Protein AF-A0A1I8PAR4-F1 (afdb_monomer_lite)

Organism: Stomoxys calcitrans (NCBI:txid35570)

Foldseek 3Di:
DPDDQQWAWDWDQDPQWTKIWGDDVDIDIKTFPDRRPPQFDKDWDWDDDPQKTKIWIDGDPDPDITIIIDGHDPDGPHDPDDDAQAAPPDHPRDDVVVNVVDDGDDDDDPQDDDPNHGDDPVDPPNDDPDDDDDPHDDPDDDDPPPDDDDD

pLDDT: mean 85.79, std 10.59, range [36.81, 96.94]

Secondary structure (DSSP, 8-state):
--PPPPBEEEEEEETTEEEEEEESSSEEEEEEEEE-TTSS-EEEEEEEETTEEEEEEEETTSS-EEEEEEEPPS---B-S----SS--SS-TTS-HHHHHH-PPP-S---S-EETTEE--TT-TTS-SS--PPPSS--SS----SS-----

Structure (mmCIF, N/CA/C/O backbone):
data_AF-A0A1I8PAR4-F1
#
_entry.id   AF-A0A1I8PAR4-F1
#
loop_
_atom_site.group_PDB
_atom_site.id
_atom_site.type_symbol
_atom_site.label_atom_id
_atom_site.label_alt_id
_atom_site.label_comp_id
_atom_site.label_asym_id
_atom_site.label_entity_id
_atom_site.label_seq_id
_atom_site.pdbx_PDB_ins_code
_atom_site.Cartn_x
_atom_site.Cartn_y
_atom_site.Cartn_z
_atom_site.occupancy
_atom_site.B_iso_or_equiv
_atom_site.auth_seq_id
_atom_site.auth_comp_id
_atom_site.auth_asym_id
_atom_site.auth_atom_id
_atom_site.pdbx_PDB_model_num
ATOM 1 N N . MET A 1 1 ? -24.677 -20.668 12.975 1.00 36.81 1 MET A N 1
ATOM 2 C CA . MET A 1 1 ? -23.597 -19.999 13.743 1.00 36.81 1 MET A CA 1
ATOM 3 C C . MET A 1 1 ? -23.468 -18.558 13.257 1.00 36.81 1 MET A C 1
ATOM 5 O O . MET A 1 1 ? -23.382 -18.359 12.056 1.00 36.81 1 MET A O 1
ATOM 9 N N . LYS A 1 2 ? -23.515 -17.544 14.137 1.00 40.28 2 LYS A N 1
ATOM 10 C CA . LYS A 1 2 ? -23.322 -16.135 13.732 1.00 40.28 2 LYS A CA 1
ATOM 11 C C . LYS A 1 2 ? -21.846 -15.910 13.393 1.00 40.28 2 LYS A C 1
ATOM 13 O O . LYS A 1 2 ? -21.004 -15.975 14.285 1.00 40.28 2 LYS A O 1
ATOM 18 N N . GLU A 1 3 ? -21.540 -15.652 12.126 1.00 52.38 3 GLU A N 1
ATOM 19 C CA . GLU A 1 3 ? -20.184 -15.342 11.676 1.00 52.38 3 GLU A CA 1
ATOM 20 C C . GLU A 1 3 ? -19.668 -14.086 12.407 1.00 52.38 3 GLU A C 1
ATOM 22 O O . GLU A 1 3 ? -20.314 -13.031 12.416 1.00 52.38 3 GLU A O 1
ATOM 27 N N . LYS A 1 4 ? -18.533 -14.203 13.112 1.00 57.94 4 LYS A N 1
ATOM 28 C CA . LYS A 1 4 ? -17.931 -13.064 13.819 1.00 57.94 4 LYS A CA 1
ATOM 29 C C . LYS A 1 4 ? -17.513 -12.018 12.784 1.00 57.94 4 LYS A C 1
ATOM 31 O O . LYS A 1 4 ? -16.795 -12.327 11.837 1.00 57.94 4 LYS A O 1
ATOM 36 N N . ARG A 1 5 ? -17.940 -10.767 12.984 1.00 63.03 5 ARG A N 1
ATOM 37 C CA . ARG A 1 5 ? -17.589 -9.642 12.102 1.00 63.03 5 ARG A CA 1
ATOM 38 C C . ARG A 1 5 ? -16.067 -9.495 12.038 1.00 63.03 5 ARG A C 1
ATOM 40 O O . ARG A 1 5 ? -15.432 -9.222 13.053 1.00 63.03 5 ARG A O 1
ATOM 47 N N . LYS A 1 6 ? -15.502 -9.671 10.847 1.00 76.94 6 LYS A N 1
ATOM 48 C CA . LYS A 1 6 ? -14.069 -9.533 10.575 1.00 76.94 6 LYS A CA 1
ATOM 49 C C . LYS A 1 6 ? -13.703 -8.046 10.526 1.00 76.94 6 LYS A C 1
ATOM 51 O O . LYS A 1 6 ? -14.263 -7.307 9.716 1.00 76.94 6 LYS A O 1
ATOM 56 N N . HIS A 1 7 ? -12.824 -7.599 11.422 1.00 86.62 7 HIS A N 1
ATOM 57 C CA . HIS A 1 7 ? -12.309 -6.230 11.404 1.00 86.62 7 HIS A CA 1
ATOM 58 C C . HIS A 1 7 ? -11.056 -6.166 10.528 1.00 86.62 7 HIS A C 1
ATOM 60 O O . HIS A 1 7 ? -10.218 -7.065 10.590 1.00 86.62 7 HIS A O 1
ATOM 66 N N . TYR A 1 8 ? -10.913 -5.103 9.745 1.00 88.06 8 TYR A N 1
ATOM 67 C CA . TYR A 1 8 ? -9.740 -4.890 8.900 1.00 88.06 8 TYR A CA 1
ATOM 68 C C . TYR A 1 8 ? -9.469 -3.401 8.695 1.00 88.06 8 TYR A C 1
ATOM 70 O O . TYR A 1 8 ? -10.359 -2.561 8.853 1.00 88.06 8 TYR A O 1
ATOM 78 N N . LEU A 1 9 ? -8.229 -3.096 8.324 1.00 90.44 9 LEU A N 1
ATOM 79 C CA . LEU A 1 9 ? -7.844 -1.821 7.739 1.00 90.44 9 LEU A CA 1
ATOM 80 C C . LEU A 1 9 ? -7.350 -2.099 6.322 1.00 90.44 9 LEU A C 1
ATOM 82 O O . LEU A 1 9 ? -6.665 -3.096 6.101 1.00 90.44 9 LEU A O 1
ATOM 86 N N . ALA A 1 10 ? -7.707 -1.236 5.382 1.00 91.56 10 ALA A N 1
ATOM 87 C CA . ALA A 1 10 ? -7.225 -1.313 4.012 1.00 91.56 10 ALA A CA 1
ATOM 88 C C . ALA A 1 10 ? -6.873 0.088 3.523 1.00 91.56 10 ALA A C 1
ATOM 90 O O . ALA A 1 10 ? -7.684 1.003 3.648 1.00 91.56 10 ALA A O 1
ATOM 91 N N . LEU A 1 11 ? -5.675 0.243 2.969 1.00 94.38 11 LEU A N 1
ATOM 92 C CA . LEU A 1 11 ? -5.296 1.422 2.205 1.00 94.38 11 LEU A CA 1
ATOM 93 C C . LEU A 1 11 ? -5.415 1.064 0.725 1.00 94.38 11 LEU A C 1
ATOM 95 O O . LEU A 1 11 ? -4.766 0.125 0.270 1.00 94.38 11 LEU A O 1
ATOM 99 N N . VAL A 1 12 ? -6.266 1.782 0.001 1.00 93.56 12 VAL A N 1
ATOM 100 C CA . VAL A 1 12 ? -6.605 1.486 -1.393 1.00 93.56 12 VAL A CA 1
ATOM 101 C C . VAL A 1 12 ? -6.304 2.706 -2.251 1.00 93.56 12 VAL A C 1
ATOM 103 O O . VAL A 1 12 ? -6.598 3.830 -1.848 1.00 93.56 12 VAL A O 1
ATOM 106 N N . LEU A 1 13 ? -5.746 2.484 -3.441 1.00 93.56 13 LEU A N 1
ATOM 107 C CA . LEU A 1 13 ? -5.667 3.502 -4.482 1.00 93.56 13 LEU A CA 1
ATOM 108 C C . LEU A 1 13 ? -6.911 3.378 -5.368 1.00 93.56 13 LEU A C 1
ATOM 110 O O . LEU A 1 13 ? -7.046 2.409 -6.110 1.00 93.56 13 LEU A O 1
ATOM 114 N N . LYS A 1 14 ? -7.832 4.336 -5.269 1.00 91.81 14 LYS A N 1
ATOM 115 C CA . LYS A 1 14 ? -9.079 4.373 -6.037 1.00 91.81 14 LYS A CA 1
ATOM 116 C C . LYS A 1 14 ? -9.079 5.602 -6.937 1.00 91.81 14 LYS A C 1
ATOM 118 O O . LYS A 1 14 ? -8.949 6.718 -6.444 1.00 91.81 14 LYS A O 1
ATOM 123 N N . ASP A 1 15 ? -9.192 5.397 -8.247 1.00 90.38 15 ASP A N 1
ATOM 124 C CA . ASP A 1 15 ? -9.200 6.479 -9.245 1.00 90.38 15 ASP A CA 1
ATOM 125 C C . ASP A 1 15 ? -7.997 7.436 -9.101 1.00 90.38 15 ASP A C 1
ATOM 127 O O . ASP A 1 15 ? -8.109 8.650 -9.265 1.00 90.38 15 ASP A O 1
ATOM 131 N N . GLY A 1 16 ? -6.834 6.888 -8.728 1.00 92.19 16 GLY A N 1
ATOM 132 C CA . GLY A 1 16 ? -5.603 7.644 -8.480 1.00 92.19 16 GLY A CA 1
ATOM 133 C C . GLY A 1 16 ? -5.496 8.307 -7.104 1.00 92.19 16 GLY A C 1
ATOM 134 O O . GLY A 1 16 ? -4.456 8.892 -6.825 1.00 92.19 16 GLY A O 1
ATOM 135 N N . HIS A 1 17 ? -6.503 8.188 -6.238 1.00 93.94 17 HIS A N 1
ATOM 136 C CA . HIS A 1 17 ? -6.539 8.810 -4.912 1.00 93.94 17 HIS A CA 1
ATOM 137 C C . HIS A 1 17 ? -6.461 7.775 -3.790 1.00 93.94 17 HIS A C 1
ATOM 139 O O . HIS A 1 17 ? -6.950 6.651 -3.929 1.00 93.94 17 HIS A O 1
ATOM 145 N N . LEU A 1 18 ? -5.862 8.144 -2.657 1.00 95.25 18 LEU A N 1
ATOM 146 C CA . LEU A 1 18 ? -5.789 7.253 -1.501 1.00 95.25 18 LEU A CA 1
ATOM 147 C C . LEU A 1 18 ? -7.106 7.241 -0.726 1.00 95.25 18 LEU A C 1
ATOM 149 O O . LEU A 1 18 ? -7.678 8.282 -0.406 1.00 95.25 18 LEU A O 1
ATOM 153 N N . LEU A 1 19 ? -7.538 6.042 -0.357 1.00 95.12 19 LEU A N 1
ATOM 154 C CA . LEU A 1 19 ? -8.685 5.794 0.498 1.00 95.12 19 LEU A CA 1
ATOM 155 C C . LEU A 1 19 ? -8.278 4.841 1.618 1.00 95.12 19 LEU A C 1
ATOM 157 O O . LEU A 1 19 ? -7.989 3.667 1.375 1.00 95.12 19 LEU A O 1
ATOM 161 N N . LEU A 1 20 ? -8.292 5.331 2.855 1.00 95.31 20 LEU A N 1
ATOM 162 C CA . LEU A 1 20 ? -8.175 4.474 4.027 1.00 95.31 20 LEU A CA 1
ATOM 163 C C . LEU A 1 20 ? -9.569 3.992 4.437 1.00 95.31 20 LEU A C 1
ATOM 165 O O . LEU A 1 20 ? -10.442 4.788 4.774 1.00 95.31 20 LEU A O 1
ATOM 169 N N . VAL A 1 21 ? -9.763 2.677 4.449 1.00 92.69 21 VAL A N 1
ATOM 170 C CA . VAL A 1 21 ? -10.980 2.012 4.917 1.00 92.69 21 VAL A CA 1
ATOM 171 C C . VAL A 1 21 ? -10.704 1.379 6.272 1.00 92.69 21 VAL A C 1
ATOM 173 O O . VAL A 1 21 ? -9.828 0.524 6.406 1.00 92.69 21 VAL A O 1
ATOM 176 N N . VAL A 1 22 ? -11.499 1.749 7.272 1.00 91.94 22 VAL A N 1
ATOM 177 C CA . VAL A 1 22 ? -11.463 1.157 8.610 1.00 91.94 22 VAL A CA 1
ATOM 178 C C . VAL A 1 22 ? -12.767 0.406 8.840 1.00 91.94 22 VAL A C 1
ATOM 180 O O . VAL A 1 22 ? -13.837 0.992 9.027 1.00 91.94 22 VAL A O 1
ATOM 183 N N . ARG A 1 23 ? -12.698 -0.927 8.836 1.00 88.31 23 ARG A N 1
ATOM 184 C CA . ARG A 1 23 ? -13.845 -1.787 9.129 1.00 88.31 23 ARG A CA 1
ATOM 185 C C . ARG A 1 23 ? -13.766 -2.289 10.562 1.00 88.31 23 ARG A C 1
ATOM 187 O O . ARG A 1 23 ? -13.088 -3.266 10.857 1.00 88.31 23 ARG A O 1
ATOM 194 N N . GLY A 1 24 ? -14.517 -1.644 11.447 1.00 87.00 24 GLY A N 1
ATOM 195 C CA . GLY A 1 24 ? -14.847 -2.162 12.775 1.00 87.00 24 GLY A CA 1
ATOM 196 C C . GLY A 1 24 ? -16.294 -2.654 12.815 1.00 87.00 24 GLY A C 1
ATOM 197 O O . GLY A 1 24 ? -16.781 -3.309 11.891 1.00 87.00 24 GLY A O 1
ATOM 198 N N . ARG A 1 25 ? -17.048 -2.249 13.848 1.00 84.81 25 ARG A N 1
ATOM 199 C CA . ARG A 1 25 ? -18.510 -2.464 13.897 1.00 84.81 25 ARG A CA 1
ATOM 200 C C . ARG A 1 25 ? -19.217 -1.795 12.713 1.00 84.81 25 ARG A C 1
ATOM 202 O O . ARG A 1 25 ? -20.120 -2.398 12.127 1.00 84.81 25 ARG A O 1
ATOM 209 N N . ARG A 1 26 ? -18.783 -0.580 12.369 1.00 86.56 26 ARG A N 1
ATOM 210 C CA . ARG A 1 26 ? -19.178 0.192 11.184 1.00 86.56 26 ARG A CA 1
ATOM 211 C C . ARG A 1 26 ? -18.004 0.253 10.203 1.00 86.56 26 ARG A C 1
ATOM 213 O O . ARG A 1 26 ? -16.883 -0.112 10.563 1.00 86.56 26 ARG A O 1
ATOM 220 N N . ARG A 1 27 ? -18.300 0.603 8.956 1.00 88.44 27 ARG A N 1
ATOM 221 C CA . ARG A 1 27 ? -17.306 0.901 7.925 1.00 88.44 27 ARG A CA 1
ATOM 222 C C . ARG A 1 27 ? -17.133 2.413 7.921 1.00 88.44 27 ARG A C 1
ATOM 224 O O . ARG A 1 27 ? -18.131 3.117 7.814 1.00 88.44 27 ARG A O 1
ATOM 231 N N . GLU A 1 28 ? -15.908 2.870 8.100 1.00 92.12 28 GLU A N 1
ATOM 232 C CA . GLU A 1 28 ? -15.545 4.283 8.064 1.00 92.12 28 GLU A CA 1
ATOM 233 C C . GLU A 1 28 ? -14.454 4.465 7.010 1.00 92.12 28 GLU A C 1
ATOM 235 O O . GLU A 1 28 ? -13.643 3.562 6.785 1.00 92.12 28 GLU A O 1
ATOM 240 N N . GLU A 1 29 ? -14.470 5.608 6.341 1.00 94.19 29 GLU A N 1
ATOM 241 C CA . GLU A 1 29 ? -13.593 5.914 5.218 1.00 94.19 29 GLU A CA 1
ATOM 242 C C . GLU A 1 29 ? -12.932 7.271 5.434 1.00 94.19 29 GLU A C 1
ATOM 244 O O . GLU A 1 29 ? -13.567 8.209 5.917 1.00 94.19 29 GLU A O 1
ATOM 249 N N . LEU A 1 30 ? -11.662 7.366 5.058 1.00 96.19 30 LEU A N 1
ATOM 250 C CA . LEU A 1 30 ? -10.904 8.605 5.016 1.00 96.19 30 LEU A CA 1
ATOM 251 C C . LEU A 1 30 ? -10.275 8.736 3.625 1.00 96.19 30 LEU A C 1
ATOM 253 O O . LEU A 1 30 ? -9.263 8.080 3.360 1.00 96.19 30 LEU A O 1
ATOM 257 N N . PRO A 1 31 ? -10.873 9.529 2.723 1.00 96.44 31 PRO A N 1
ATOM 258 C CA . PRO A 1 31 ? -10.250 9.859 1.452 1.00 96.44 31 PRO A CA 1
ATOM 259 C C . PRO A 1 31 ? -9.134 10.891 1.654 1.00 96.44 31 PRO A C 1
ATOM 261 O O . PRO A 1 31 ? -9.222 11.766 2.517 1.00 96.44 31 PRO A O 1
ATOM 264 N N . LEU A 1 32 ? -8.094 10.813 0.828 1.00 95.38 32 LEU A N 1
ATOM 265 C CA . LEU A 1 32 ? -7.092 11.861 0.663 1.00 95.38 32 LEU A CA 1
ATOM 266 C C . LEU A 1 32 ? -6.998 12.199 -0.823 1.00 95.38 32 LEU A C 1
ATOM 268 O O . LEU A 1 32 ? -6.611 11.372 -1.649 1.00 95.38 32 LEU A O 1
ATOM 272 N N . HIS A 1 33 ? -7.377 13.432 -1.149 1.00 89.25 33 HIS A N 1
ATOM 273 C CA . HIS A 1 33 ? -7.497 13.929 -2.517 1.00 89.25 33 HIS A CA 1
ATOM 274 C C . HIS A 1 33 ? -6.142 14.389 -3.076 1.00 89.25 33 HIS A C 1
ATOM 276 O O . HIS A 1 33 ? -5.967 15.548 -3.432 1.00 89.25 33 HIS A O 1
ATOM 282 N N . ALA A 1 34 ? -5.177 13.473 -3.131 1.00 87.44 34 ALA A N 1
ATOM 283 C CA . ALA A 1 34 ? -3.939 13.629 -3.888 1.00 87.44 34 ALA A CA 1
ATOM 284 C C . ALA A 1 34 ? -3.915 12.568 -4.986 1.00 87.44 34 ALA A C 1
ATOM 286 O O . ALA A 1 34 ? -4.304 11.425 -4.741 1.00 87.44 34 ALA A O 1
ATOM 287 N N . LYS A 1 35 ? -3.479 12.950 -6.186 1.00 91.00 35 LYS A N 1
ATOM 288 C CA . LYS A 1 35 ? -3.403 12.052 -7.336 1.00 91.00 35 LYS A CA 1
ATOM 289 C C . LYS A 1 35 ? -2.011 11.426 -7.393 1.00 91.00 35 LYS A C 1
ATOM 291 O O . LYS A 1 35 ? -1.041 12.143 -7.577 1.00 91.00 35 LYS A O 1
ATOM 296 N N . LEU A 1 36 ? -1.926 10.109 -7.207 1.00 92.31 36 LEU A N 1
ATOM 297 C CA . LEU A 1 36 ? -0.661 9.363 -7.088 1.00 92.31 36 LEU A CA 1
ATOM 298 C C . LEU A 1 36 ? -0.335 8.515 -8.331 1.00 92.31 36 LEU A C 1
ATOM 300 O O . LEU A 1 36 ? 0.689 7.842 -8.377 1.00 92.31 36 LEU A O 1
ATOM 304 N N . ASN A 1 37 ? -1.222 8.477 -9.329 1.00 90.88 37 ASN A N 1
ATOM 305 C CA . ASN A 1 37 ? -1.060 7.672 -10.547 1.00 90.88 37 ASN A CA 1
ATOM 306 C C . ASN A 1 37 ? -0.453 8.464 -11.721 1.00 90.88 37 ASN A C 1
ATOM 308 O O . ASN A 1 37 ? -0.839 8.268 -12.879 1.00 90.88 37 ASN A O 1
ATOM 312 N N . ASP A 1 38 ? 0.473 9.366 -11.405 1.00 89.75 38 ASP A N 1
ATOM 313 C CA . ASP A 1 38 ? 1.193 10.252 -12.327 1.00 89.75 38 ASP A CA 1
ATOM 314 C C . ASP A 1 38 ? 2.517 9.660 -12.845 1.00 89.75 38 ASP A C 1
ATOM 316 O O . ASP A 1 38 ? 3.053 10.158 -13.828 1.00 89.75 38 ASP A O 1
ATOM 320 N N . GLY A 1 39 ? 2.998 8.563 -12.249 1.00 88.44 39 GLY A N 1
ATOM 321 C CA . GLY A 1 39 ? 4.266 7.919 -12.612 1.00 88.44 39 GLY A CA 1
ATOM 322 C C . GLY A 1 39 ? 5.455 8.367 -11.759 1.00 88.44 39 GLY A C 1
ATOM 323 O O . GLY A 1 39 ? 6.540 7.805 -11.897 1.00 88.44 39 GLY A O 1
ATOM 324 N N . GLU A 1 40 ? 5.244 9.310 -10.841 1.00 89.44 40 GLU A N 1
ATOM 325 C CA . GLU A 1 40 ? 6.265 9.804 -9.925 1.00 89.44 40 GLU A CA 1
ATOM 326 C C . GLU A 1 40 ? 6.246 9.053 -8.588 1.00 89.44 40 GLU A C 1
ATOM 328 O O . GLU A 1 40 ? 5.287 8.375 -8.208 1.00 89.44 40 GLU A O 1
ATOM 333 N N . TRP A 1 41 ? 7.348 9.154 -7.844 1.00 91.56 41 TRP A N 1
ATOM 334 C CA . TRP A 1 41 ? 7.437 8.552 -6.516 1.00 91.56 41 TRP A CA 1
ATOM 335 C C . TRP A 1 41 ? 6.758 9.425 -5.458 1.00 91.56 41 TRP A C 1
ATOM 337 O O . TRP A 1 41 ? 7.190 10.546 -5.190 1.00 91.56 41 TRP A O 1
ATOM 347 N N . HIS A 1 42 ? 5.788 8.835 -4.761 1.00 93.06 42 HIS A N 1
ATOM 348 C CA . HIS A 1 42 ? 5.082 9.444 -3.631 1.00 93.06 42 HIS A CA 1
ATOM 349 C C . HIS A 1 42 ? 5.486 8.779 -2.314 1.00 93.06 42 HIS A C 1
ATOM 351 O O . HIS A 1 42 ? 5.571 7.549 -2.234 1.00 93.06 42 HIS A O 1
ATOM 357 N N . HIS A 1 43 ? 5.719 9.570 -1.266 1.00 94.31 43 HIS A N 1
ATOM 358 C CA . HIS A 1 43 ? 5.943 9.053 0.083 1.00 94.31 43 HIS A CA 1
ATOM 359 C C . HIS A 1 43 ? 4.637 9.094 0.880 1.00 94.31 43 HIS A C 1
ATOM 361 O O . HIS A 1 43 ? 4.098 10.165 1.151 1.00 94.31 43 HIS A O 1
ATOM 367 N N . VAL A 1 44 ? 4.111 7.916 1.227 1.00 95.31 44 VAL A N 1
ATOM 368 C CA . VAL A 1 44 ? 2.823 7.761 1.917 1.00 95.31 44 VAL A CA 1
ATOM 369 C C . VAL A 1 44 ? 3.052 7.335 3.360 1.00 95.31 44 VAL A C 1
ATOM 371 O O . VAL A 1 44 ? 3.683 6.309 3.613 1.00 95.31 44 VAL A O 1
ATOM 374 N N . THR A 1 45 ? 2.459 8.074 4.294 1.00 95.31 45 THR A N 1
ATOM 375 C CA . THR A 1 45 ? 2.569 7.806 5.731 1.00 95.31 45 THR A CA 1
ATOM 376 C C . THR A 1 45 ? 1.191 7.630 6.352 1.00 95.31 45 THR A C 1
ATOM 378 O O . THR A 1 45 ? 0.300 8.461 6.171 1.00 95.31 45 THR A O 1
ATOM 381 N N . LEU A 1 46 ? 1.032 6.556 7.127 1.00 95.19 46 LEU A N 1
ATOM 382 C CA . LEU A 1 46 ? -0.102 6.330 8.019 1.00 95.19 46 LEU A CA 1
ATOM 383 C C . LEU A 1 46 ? 0.396 6.341 9.465 1.00 95.19 46 LEU A C 1
ATOM 385 O O . LEU A 1 46 ? 1.141 5.455 9.877 1.00 95.19 46 LEU A O 1
ATOM 389 N N . LEU A 1 47 ? -0.036 7.332 10.241 1.00 94.81 47 LEU A N 1
ATOM 390 C CA . LEU A 1 47 ? 0.318 7.488 11.649 1.00 94.81 47 LEU A CA 1
ATOM 391 C C . LEU A 1 47 ? -0.935 7.376 12.513 1.00 94.81 47 LEU A C 1
ATOM 393 O O . LEU A 1 47 ? -1.881 8.138 12.332 1.00 94.81 47 LEU A O 1
ATOM 397 N N . CYS A 1 48 ? -0.930 6.460 13.478 1.00 91.69 48 CYS A N 1
ATOM 398 C CA . CYS A 1 48 ? -1.989 6.341 14.474 1.00 91.69 48 CYS A CA 1
ATOM 399 C C . CYS A 1 48 ? -1.445 6.722 15.850 1.00 91.69 48 CYS A C 1
ATOM 401 O O . CYS A 1 48 ? -0.600 6.014 16.389 1.00 91.69 48 CYS A O 1
ATOM 403 N N . ILE A 1 49 ? -1.954 7.813 16.420 1.00 92.56 49 ILE A N 1
ATOM 404 C CA . ILE A 1 49 ? -1.686 8.212 17.806 1.00 92.56 49 ILE A CA 1
ATOM 405 C C . ILE A 1 49 ? -3.014 8.164 18.555 1.00 92.56 49 ILE A C 1
ATOM 407 O O . ILE A 1 49 ? -4.003 8.765 18.125 1.00 92.56 49 ILE A O 1
ATOM 411 N N . ASP A 1 50 ? -3.054 7.401 19.644 1.00 89.94 50 ASP A N 1
ATOM 412 C CA . ASP A 1 50 ? -4.265 7.047 20.386 1.00 89.94 50 ASP A CA 1
ATOM 413 C C . ASP A 1 50 ? -5.361 6.456 19.488 1.00 89.94 50 ASP A C 1
ATOM 415 O O . ASP A 1 50 ? -5.377 5.272 19.163 1.00 89.94 50 ASP A O 1
ATOM 419 N N . ARG A 1 51 ? -6.314 7.298 19.087 1.00 90.50 51 ARG A N 1
ATOM 420 C CA . ARG A 1 51 ? -7.429 6.952 18.201 1.00 90.50 51 ARG A CA 1
ATOM 421 C C . ARG A 1 51 ? -7.523 7.889 17.014 1.00 90.50 51 ARG A C 1
ATOM 423 O O . ARG A 1 51 ? -8.578 7.963 16.397 1.00 90.50 51 ARG A O 1
ATOM 430 N N . LYS A 1 52 ? -6.475 8.648 16.729 1.00 94.44 52 LYS A N 1
ATOM 431 C CA . LYS A 1 52 ? -6.424 9.580 15.615 1.00 94.44 52 LYS A CA 1
ATOM 432 C C . LYS A 1 52 ? -5.462 9.023 14.580 1.00 94.44 52 LYS A C 1
ATOM 434 O O . LYS A 1 52 ? -4.262 8.938 14.829 1.00 94.44 52 LYS A O 1
ATOM 439 N N . VAL A 1 53 ? -6.007 8.639 13.431 1.00 95.06 53 VAL A N 1
ATOM 440 C CA . VAL A 1 53 ? -5.206 8.259 12.271 1.00 95.06 53 VAL A CA 1
ATOM 441 C C . VAL A 1 53 ? -5.004 9.491 11.407 1.00 95.06 53 VAL A C 1
ATOM 443 O O . VAL A 1 53 ? -5.961 10.200 11.100 1.00 95.06 53 VAL A O 1
ATOM 446 N N . THR A 1 54 ? -3.756 9.727 11.031 1.00 96.56 54 THR A N 1
ATOM 447 C CA . THR A 1 54 ? -3.339 10.724 10.052 1.00 96.56 54 THR A CA 1
ATOM 448 C C . THR A 1 54 ? -2.761 9.991 8.854 1.00 96.56 54 THR A C 1
ATOM 450 O O . THR A 1 54 ? -1.835 9.197 9.005 1.00 96.56 54 THR A O 1
ATOM 453 N N . MET A 1 55 ? -3.316 10.258 7.679 1.00 96.88 55 MET A N 1
ATOM 454 C CA . MET A 1 55 ? -2.775 9.832 6.396 1.00 96.88 55 MET A CA 1
ATOM 455 C C . MET A 1 55 ? -2.149 11.045 5.720 1.00 96.88 55 MET A C 1
ATOM 457 O O . MET A 1 55 ? -2.787 12.095 5.662 1.00 96.88 55 MET A O 1
ATOM 461 N N . SER A 1 56 ? -0.922 10.924 5.227 1.00 95.56 56 SER A N 1
ATOM 462 C CA . SER A 1 56 ? -0.254 12.004 4.500 1.00 95.56 56 SER A CA 1
ATOM 463 C C . SER A 1 56 ? 0.520 11.505 3.293 1.00 95.56 56 SER A C 1
ATOM 465 O O . SER A 1 56 ? 1.028 10.384 3.305 1.00 95.56 56 SER A O 1
ATOM 467 N N . VAL A 1 57 ? 0.632 12.369 2.290 1.00 95.25 57 VAL A N 1
ATOM 468 C CA . VAL A 1 57 ? 1.406 12.154 1.067 1.00 95.25 57 VAL A CA 1
ATOM 469 C C . VAL A 1 57 ? 2.362 13.323 0.875 1.00 95.25 57 VAL A C 1
ATOM 471 O O . VAL A 1 57 ? 1.954 14.480 1.003 1.00 95.25 57 VAL A O 1
ATOM 474 N N . GLU A 1 58 ? 3.614 13.000 0.574 1.00 91.38 58 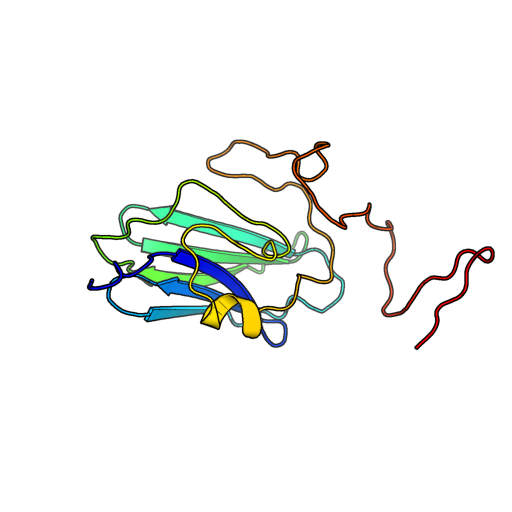GLU A N 1
ATOM 475 C CA . GLU A 1 58 ? 4.673 13.938 0.194 1.00 91.38 58 GLU A CA 1
ATOM 476 C C . GLU A 1 58 ? 5.138 13.586 -1.227 1.00 91.38 58 GLU A C 1
ATOM 478 O O . GLU A 1 58 ? 5.382 12.412 -1.532 1.00 91.38 58 GLU A O 1
ATOM 483 N N . ILE A 1 59 ? 5.223 14.591 -2.103 1.00 81.88 59 ILE A N 1
ATOM 484 C CA . ILE A 1 59 ? 5.592 14.418 -3.516 1.00 81.88 59 ILE A CA 1
ATOM 485 C C . ILE A 1 59 ? 7.041 14.876 -3.710 1.00 81.88 59 ILE A C 1
ATOM 487 O O . ILE A 1 59 ? 7.370 16.060 -3.578 1.00 81.88 59 ILE A O 1
ATOM 491 N N . GLY A 1 60 ? 7.931 13.937 -4.036 1.00 71.12 60 GLY A N 1
ATOM 492 C CA . GLY A 1 60 ? 9.342 14.237 -4.293 1.00 71.12 60 GLY A CA 1
ATOM 493 C C . GLY A 1 60 ? 10.072 14.877 -3.100 1.00 71.12 60 GLY A C 1
ATOM 494 O O . GLY A 1 60 ? 9.980 14.400 -1.973 1.00 71.12 60 GLY A O 1
ATOM 495 N N . ARG A 1 61 ? 10.853 15.934 -3.369 1.00 59.12 61 ARG A N 1
ATOM 496 C CA . ARG A 1 61 ? 11.547 16.771 -2.364 1.00 59.12 61 ARG A CA 1
ATOM 497 C C . ARG A 1 61 ? 10.896 18.152 -2.226 1.00 59.12 61 ARG A C 1
ATOM 499 O O . ARG A 1 61 ? 11.593 19.142 -2.029 1.00 59.12 61 ARG A O 1
ATOM 506 N N . THR A 1 62 ? 9.593 18.241 -2.454 1.00 58.59 62 THR A N 1
ATOM 507 C CA . THR A 1 62 ? 8.860 19.500 -2.293 1.00 58.59 62 THR A CA 1
ATOM 508 C C . THR A 1 62 ? 8.248 19.554 -0.895 1.00 58.59 62 THR A C 1
ATOM 510 O O . THR A 1 62 ? 7.875 18.518 -0.350 1.00 58.59 62 THR A O 1
ATOM 513 N N . ASP A 1 63 ? 8.085 20.749 -0.325 1.00 62.19 63 ASP A N 1
ATOM 514 C CA . ASP A 1 63 ? 7.380 20.942 0.957 1.00 62.19 63 ASP A CA 1
ATOM 515 C C . ASP A 1 63 ? 5.852 20.736 0.828 1.00 62.19 63 ASP A C 1
ATOM 517 O O . ASP A 1 63 ? 5.084 20.993 1.760 1.00 62.19 63 ASP A O 1
ATOM 521 N N . GLN A 1 64 ? 5.376 20.282 -0.339 1.00 67.62 64 GLN A N 1
ATOM 522 C CA . GLN A 1 64 ? 3.966 20.017 -0.581 1.00 67.62 64 GLN A CA 1
ATOM 523 C C . GLN A 1 64 ? 3.549 18.726 0.122 1.00 67.62 64 GLN A C 1
ATOM 525 O O . GLN A 1 64 ? 3.878 17.612 -0.292 1.00 67.62 64 GLN A O 1
ATOM 530 N N . LYS A 1 65 ? 2.769 18.903 1.188 1.00 84.50 65 LYS A N 1
ATOM 531 C CA . LYS A 1 65 ? 2.202 17.824 1.988 1.00 84.50 65 LYS A CA 1
ATOM 532 C C . LYS A 1 65 ? 0.686 17.893 1.961 1.00 84.50 65 LYS A C 1
ATOM 534 O O . LYS A 1 65 ? 0.085 18.846 2.452 1.00 84.50 65 LYS A O 1
ATOM 539 N N . THR A 1 66 ? 0.048 16.852 1.439 1.00 92.88 66 THR A N 1
ATOM 540 C CA . THR A 1 66 ? -1.401 16.665 1.583 1.00 92.88 66 THR A CA 1
ATOM 541 C C . THR A 1 66 ? -1.651 15.711 2.739 1.00 92.88 66 THR A C 1
ATOM 543 O O . THR A 1 66 ? -0.979 14.687 2.855 1.00 92.88 66 THR A O 1
ATOM 546 N N . SER A 1 67 ? -2.605 16.024 3.618 1.00 95.44 67 SER A N 1
ATOM 547 C CA . SER A 1 67 ? -2.955 15.136 4.728 1.00 95.44 67 SER A CA 1
ATOM 548 C C . SER A 1 67 ? -4.450 15.111 5.013 1.00 95.44 67 SER A C 1
ATOM 550 O O . SER A 1 67 ? -5.168 16.069 4.740 1.00 95.44 67 SER A O 1
ATOM 552 N N . ALA A 1 68 ? -4.908 13.994 5.564 1.00 96.69 68 ALA A N 1
ATOM 553 C CA . ALA A 1 68 ? -6.276 13.768 5.994 1.00 96.69 68 ALA A CA 1
ATOM 554 C C . ALA A 1 68 ? -6.254 13.045 7.346 1.00 96.69 68 ALA A C 1
ATOM 556 O O . ALA A 1 68 ? -5.333 12.278 7.642 1.00 96.69 68 ALA A O 1
ATOM 557 N N . GLN A 1 69 ? -7.250 13.297 8.195 1.00 96.94 69 GLN A N 1
ATOM 558 C CA . GLN A 1 69 ? -7.299 12.742 9.547 1.00 96.94 69 GLN A CA 1
ATOM 559 C C . GLN A 1 69 ? -8.686 12.198 9.873 1.00 96.94 69 GLN A C 1
ATOM 561 O O . GLN A 1 69 ? -9.696 12.799 9.517 1.00 96.94 69 GLN A O 1
ATOM 566 N N . MET A 1 70 ? -8.739 11.089 10.609 1.00 95.69 70 MET A N 1
ATOM 567 C CA . MET A 1 70 ? -9.987 10.549 11.148 1.00 95.69 70 MET A CA 1
ATOM 568 C C . MET A 1 70 ? -9.796 9.977 12.547 1.00 95.69 70 MET A C 1
ATOM 570 O O . MET A 1 70 ? -8.692 9.600 12.949 1.00 95.69 70 MET A O 1
ATOM 574 N N . LYS A 1 71 ? -10.901 9.858 13.283 1.00 94.00 71 LYS A N 1
ATOM 575 C CA . LYS A 1 71 ? -10.919 9.170 14.571 1.00 94.00 71 LYS A CA 1
ATOM 576 C C . LYS A 1 71 ? -11.347 7.721 14.378 1.00 94.00 71 LYS A C 1
ATOM 578 O O . LYS A 1 71 ? -12.434 7.481 13.876 1.00 94.00 71 LYS A O 1
ATOM 583 N N . VAL A 1 72 ? -10.537 6.767 14.824 1.00 89.00 72 VAL A N 1
ATOM 584 C CA . VAL A 1 72 ? -10.845 5.339 14.703 1.00 89.00 72 VAL A CA 1
ATOM 585 C C . VAL A 1 72 ? -11.669 4.802 15.889 1.00 89.00 72 VAL A C 1
ATOM 587 O O . VAL A 1 72 ? -11.546 5.284 17.029 1.00 89.00 72 VAL A O 1
ATOM 590 N N . PRO A 1 73 ? -12.519 3.779 15.663 1.00 85.25 73 PRO A N 1
ATOM 591 C CA . PRO A 1 73 ? -13.262 3.092 16.719 1.00 85.25 73 PRO A CA 1
ATOM 592 C C . PRO A 1 73 ? -12.389 2.557 17.864 1.00 85.25 73 PRO A C 1
ATOM 594 O O . PRO A 1 73 ? -11.318 2.006 17.639 1.00 85.25 73 PRO A O 1
ATOM 597 N N . LYS A 1 74 ? -12.900 2.607 19.109 1.00 78.69 74 LYS A N 1
ATOM 598 C CA . LYS A 1 74 ? -12.199 2.084 20.310 1.00 78.69 74 LYS A CA 1
ATOM 599 C C . LYS A 1 74 ? -11.870 0.585 20.247 1.00 78.69 74 LYS A C 1
ATOM 601 O O . LYS A 1 74 ? -10.941 0.148 20.909 1.00 78.69 74 LYS A O 1
ATOM 606 N N . LYS A 1 75 ? -12.670 -0.213 19.534 1.00 73.38 75 LYS A N 1
ATOM 607 C CA . LYS A 1 75 ? -12.503 -1.671 19.441 1.00 73.38 75 LYS A CA 1
ATOM 608 C C . LYS A 1 75 ? -12.283 -2.068 17.985 1.00 73.38 75 LYS A C 1
ATOM 610 O O . LY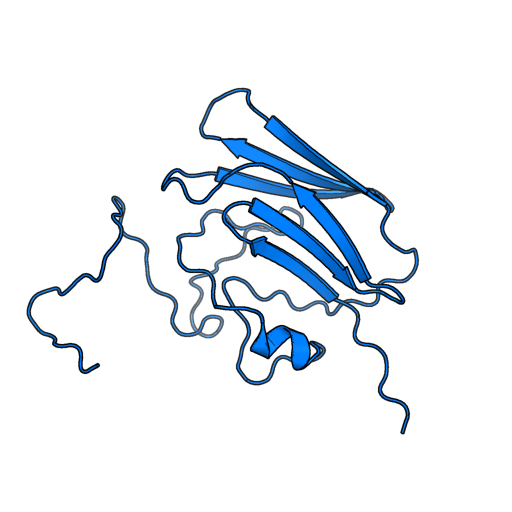S A 1 75 ? -13.249 -2.324 17.264 1.00 73.38 75 LYS A O 1
ATOM 615 N N . ILE A 1 76 ? -11.021 -2.131 17.566 1.00 78.50 76 ILE A N 1
ATOM 616 C CA . ILE A 1 76 ? -10.612 -2.729 16.292 1.00 78.50 76 ILE A CA 1
ATOM 617 C C . ILE A 1 76 ? -9.778 -3.973 16.603 1.00 78.50 76 ILE A C 1
ATOM 619 O O . ILE A 1 76 ? -8.658 -3.858 17.077 1.00 78.50 76 ILE A O 1
ATOM 623 N N . SER A 1 77 ? -10.329 -5.164 16.360 1.00 76.44 77 SER A N 1
ATOM 624 C CA . SER A 1 77 ? -9.604 -6.434 16.473 1.00 76.44 77 SER A CA 1
ATOM 625 C C . SER A 1 77 ? -9.171 -6.880 15.075 1.00 76.44 77 SER A C 1
ATOM 627 O O . SER A 1 77 ? -9.718 -7.825 14.511 1.00 76.44 77 SER A O 1
ATOM 629 N N . ALA A 1 78 ? -8.264 -6.110 14.469 1.00 74.25 78 ALA A N 1
ATOM 630 C CA . ALA A 1 78 ? -7.670 -6.472 13.185 1.00 74.25 78 ALA A CA 1
ATOM 631 C C . ALA A 1 78 ? -6.656 -7.614 13.367 1.00 74.25 78 ALA A C 1
ATOM 633 O O . ALA A 1 78 ? -6.105 -7.807 14.451 1.00 74.25 78 ALA A O 1
ATOM 634 N N . SER A 1 79 ? -6.431 -8.385 12.302 1.00 75.06 79 SER A N 1
ATOM 635 C CA . SER A 1 79 ? -5.364 -9.389 12.272 1.00 75.06 79 SER A CA 1
ATOM 636 C C . SER A 1 79 ? -3.987 -8.722 12.370 1.00 75.06 79 SER A C 1
ATOM 638 O O . SER A 1 79 ? -3.805 -7.601 11.909 1.00 75.06 79 SER A O 1
ATOM 640 N N . ASN A 1 80 ? -3.001 -9.438 12.903 1.00 80.38 80 ASN A N 1
ATOM 641 C CA . ASN A 1 80 ? -1.585 -9.051 12.922 1.00 80.38 80 ASN A CA 1
ATOM 642 C C . ASN A 1 80 ? -0.851 -9.370 11.603 1.00 80.38 80 ASN A C 1
ATOM 644 O O . ASN A 1 80 ? 0.375 -9.372 11.559 1.00 80.38 80 ASN A O 1
ATOM 648 N N . VAL A 1 81 ? -1.599 -9.685 10.544 1.00 85.44 81 VAL A N 1
ATOM 649 C CA . VAL A 1 81 ? -1.072 -10.018 9.217 1.00 85.44 81 VAL A CA 1
ATOM 650 C C . VAL A 1 81 ? -1.334 -8.837 8.297 1.00 85.44 81 VAL A C 1
ATOM 652 O O . VAL A 1 81 ? -2.460 -8.343 8.240 1.00 85.44 81 VAL A O 1
ATOM 655 N N . VAL A 1 82 ? -0.301 -8.412 7.576 1.00 88.44 82 VAL A N 1
ATOM 656 C CA . VAL A 1 82 ? -0.374 -7.334 6.591 1.00 88.44 82 VAL A CA 1
ATOM 657 C C . VAL A 1 82 ? -0.144 -7.927 5.212 1.00 88.44 82 VAL A C 1
ATOM 659 O O . VAL A 1 82 ? 0.837 -8.633 4.992 1.00 88.44 82 VAL A O 1
ATOM 662 N N . PHE A 1 83 ? -1.056 -7.623 4.297 1.00 90.56 83 PHE A N 1
ATOM 663 C CA . PHE A 1 83 ? -0.920 -7.932 2.882 1.00 90.56 83 PHE A CA 1
ATOM 664 C C . PHE A 1 83 ? -0.578 -6.644 2.139 1.00 90.56 83 PHE A C 1
ATOM 666 O O . PHE A 1 83 ? -1.162 -5.594 2.411 1.00 90.56 83 PHE A O 1
ATOM 673 N N . VAL A 1 84 ? 0.386 -6.722 1.228 1.00 93.38 84 VAL A N 1
ATOM 674 C CA . VAL A 1 84 ? 0.879 -5.583 0.452 1.00 93.38 84 VAL A CA 1
ATOM 675 C C . VAL A 1 84 ? 0.770 -5.941 -1.021 1.00 93.38 84 VAL A C 1
ATOM 677 O O . VAL A 1 84 ? 1.088 -7.059 -1.411 1.00 93.38 84 VAL A O 1
ATOM 680 N N . GLY A 1 85 ? 0.295 -5.006 -1.838 1.00 92.31 85 GLY A N 1
ATOM 681 C CA . GLY A 1 85 ? 0.191 -5.181 -3.287 1.00 92.31 85 GLY A CA 1
ATOM 682 C C . GLY A 1 85 ? -0.988 -6.035 -3.763 1.00 92.31 85 GLY A C 1
ATOM 683 O O . GLY A 1 85 ? -1.379 -5.933 -4.916 1.00 92.31 85 GLY A O 1
ATOM 684 N N . GLY A 1 86 ? -1.615 -6.826 -2.898 1.00 90.12 86 GLY A N 1
ATOM 685 C CA . GLY A 1 86 ? -2.774 -7.639 -3.255 1.00 90.12 86 GLY A CA 1
ATOM 686 C C . GLY A 1 86 ? -3.197 -8.549 -2.112 1.00 90.12 86 GLY A C 1
ATOM 687 O O . GLY A 1 86 ? -2.611 -8.512 -1.030 1.00 90.12 86 GLY A O 1
ATOM 688 N N . LEU A 1 87 ? -4.222 -9.362 -2.354 1.00 88.00 87 LEU A N 1
ATOM 689 C CA . LEU A 1 87 ? -4.701 -10.375 -1.418 1.00 88.00 87 LEU A CA 1
ATOM 690 C C . LEU A 1 87 ? -4.492 -11.769 -2.026 1.00 88.00 87 LEU A C 1
ATOM 692 O O . LEU A 1 87 ? -4.643 -11.917 -3.238 1.00 88.00 87 LEU A O 1
ATOM 696 N N . PRO A 1 88 ? -4.153 -12.790 -1.219 1.00 85.00 88 PRO A N 1
ATOM 697 C CA . PRO A 1 88 ? -4.165 -14.174 -1.685 1.00 85.00 88 PRO A CA 1
ATOM 698 C C . PRO A 1 88 ? -5.599 -14.611 -2.012 1.00 85.00 88 PRO A C 1
ATOM 700 O O . PRO A 1 88 ? -6.548 -13.994 -1.534 1.00 85.00 88 PRO A O 1
ATOM 703 N N . GLU A 1 89 ? -5.763 -15.710 -2.751 1.00 80.12 89 GLU A N 1
ATOM 704 C CA . GLU A 1 89 ? -7.083 -16.240 -3.139 1.00 80.12 89 GLU A CA 1
ATOM 705 C C . GLU A 1 89 ? -7.996 -16.511 -1.933 1.00 80.12 89 GLU A C 1
ATOM 707 O O . GLU A 1 89 ? -9.192 -16.239 -1.973 1.00 80.12 89 GLU A O 1
ATOM 712 N N . ASN A 1 90 ? -7.415 -16.983 -0.824 1.00 77.75 90 ASN A N 1
ATOM 713 C CA . ASN A 1 90 ? -8.130 -17.319 0.406 1.00 77.75 90 ASN A CA 1
ATOM 714 C C . ASN A 1 90 ? -7.531 -16.581 1.618 1.00 77.75 90 ASN A C 1
ATOM 716 O O . ASN A 1 90 ? -6.842 -17.187 2.445 1.00 77.75 90 ASN A O 1
ATOM 720 N N . PRO A 1 91 ? -7.755 -15.262 1.756 1.00 76.12 91 PRO A N 1
ATOM 721 C CA . PRO A 1 91 ? -7.170 -14.481 2.827 1.00 76.12 91 PRO A CA 1
ATOM 722 C C . PRO A 1 91 ? -7.855 -14.801 4.162 1.00 76.12 91 PRO A C 1
ATOM 724 O O . PRO A 1 91 ? -9.077 -14.656 4.309 1.00 76.12 91 PRO A O 1
ATOM 727 N N . PRO A 1 92 ? -7.089 -15.170 5.199 1.00 73.12 92 PRO A N 1
ATOM 728 C CA . PRO A 1 92 ? -7.653 -15.364 6.519 1.00 73.12 92 PRO A CA 1
ATOM 729 C C . PRO A 1 92 ? -8.211 -14.036 7.043 1.00 73.12 92 PRO A C 1
ATOM 731 O O . PRO A 1 92 ? -7.556 -12.998 6.996 1.00 73.12 92 PRO A O 1
ATOM 734 N N . LYS A 1 93 ? -9.417 -14.083 7.619 1.00 72.00 93 LYS A N 1
ATOM 735 C CA . LYS A 1 93 ? -10.036 -12.955 8.343 1.00 72.00 93 LYS A CA 1
ATOM 736 C C . LYS A 1 93 ? -10.321 -11.704 7.493 1.00 72.00 93 LYS A C 1
ATOM 738 O O . LYS A 1 93 ? -10.596 -10.656 8.068 1.00 72.00 93 LYS A O 1
ATOM 743 N N . ILE A 1 94 ? -10.379 -11.818 6.166 1.00 75.38 94 ILE A N 1
ATOM 744 C CA . ILE A 1 94 ? -10.91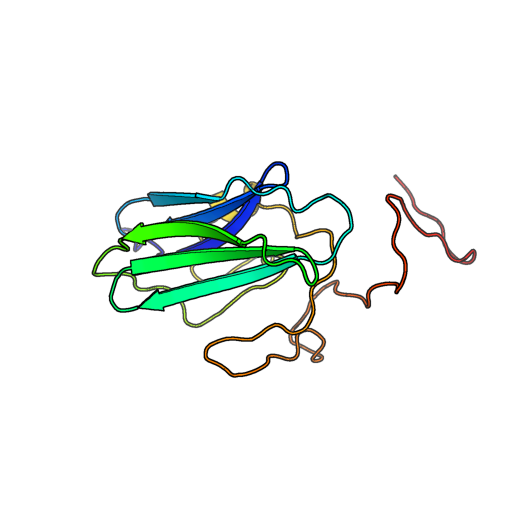7 -10.774 5.278 1.00 75.38 94 ILE A CA 1
ATOM 745 C C . ILE A 1 94 ? -12.276 -11.239 4.712 1.00 75.38 94 ILE A C 1
ATOM 747 O O . ILE A 1 94 ? -12.461 -12.439 4.490 1.00 75.38 94 ILE A O 1
ATOM 751 N N . PRO A 1 95 ? -13.289 -10.359 4.576 1.00 73.56 95 PRO A N 1
ATOM 752 C CA . PRO A 1 95 ? -14.553 -10.717 3.927 1.00 73.56 95 PRO A CA 1
ATOM 753 C C . PRO A 1 95 ? -14.376 -10.952 2.423 1.00 73.56 95 PRO A C 1
ATOM 755 O O . PRO A 1 95 ? -13.729 -10.147 1.758 1.00 73.56 95 PRO A O 1
ATOM 758 N N . SER A 1 96 ? -15.021 -11.983 1.876 1.00 69.62 96 SER A N 1
ATOM 759 C CA . SER A 1 96 ? -14.948 -12.322 0.446 1.00 69.62 96 SER A CA 1
ATOM 760 C C . SER A 1 96 ? -15.451 -11.198 -0.466 1.00 69.62 96 SER A C 1
ATOM 762 O O . SER A 1 96 ? -14.945 -11.019 -1.564 1.00 69.62 96 SER A O 1
ATOM 764 N N . GLU A 1 97 ? -16.384 -10.368 0.007 1.00 69.25 97 GLU A N 1
ATOM 765 C CA . GLU A 1 97 ? -16.838 -9.181 -0.730 1.00 69.25 97 GLU A CA 1
ATOM 766 C C . GLU A 1 97 ? -15.703 -8.173 -0.999 1.00 69.25 97 GLU A C 1
ATOM 768 O O . GLU A 1 97 ? -15.735 -7.458 -1.998 1.00 69.25 97 GLU A O 1
ATOM 773 N N . LEU A 1 98 ? -14.683 -8.120 -0.131 1.00 72.69 98 LEU A N 1
ATOM 774 C CA . LEU A 1 98 ? -13.511 -7.273 -0.352 1.00 72.69 98 LEU A CA 1
ATOM 775 C C . LEU A 1 98 ? -12.615 -7.835 -1.469 1.00 72.69 98 LEU A C 1
ATOM 777 O O . LEU A 1 98 ? -12.058 -7.056 -2.232 1.00 72.69 98 LEU A O 1
ATOM 781 N N . LEU A 1 99 ? -12.504 -9.165 -1.579 1.00 69.00 99 LEU A N 1
ATOM 782 C CA . LEU A 1 99 ? -11.684 -9.837 -2.597 1.00 69.00 99 LEU A CA 1
ATOM 783 C C . LEU A 1 99 ? -12.169 -9.530 -4.008 1.00 69.00 99 LEU A C 1
ATOM 785 O O . LEU A 1 99 ? -11.374 -9.179 -4.865 1.00 69.00 99 LEU A O 1
ATOM 789 N N . VAL A 1 100 ? -13.483 -9.610 -4.229 1.00 67.12 100 VAL A N 1
ATOM 790 C CA . VAL A 1 100 ? -14.083 -9.408 -5.559 1.00 67.12 100 VAL A CA 1
ATOM 791 C C . VAL A 1 100 ? -13.920 -7.964 -6.051 1.00 67.12 100 VAL A C 1
ATOM 793 O O . VAL A 1 100 ? -13.954 -7.707 -7.248 1.00 67.12 100 VAL A O 1
ATOM 796 N N . ARG A 1 101 ? -13.751 -7.003 -5.135 1.00 75.94 101 ARG A N 1
ATOM 797 C CA . ARG A 1 101 ? -13.703 -5.570 -5.460 1.00 75.94 101 ARG A CA 1
ATOM 798 C C . ARG A 1 101 ? -12.290 -4.995 -5.552 1.00 75.94 101 ARG A C 1
ATOM 800 O O . ARG A 1 101 ? -12.153 -3.863 -6.008 1.00 75.94 101 ARG A O 1
ATOM 807 N N . LEU A 1 102 ? -11.273 -5.701 -5.056 1.00 82.69 102 LEU A N 1
ATOM 808 C CA . LEU A 1 102 ? -9.900 -5.199 -5.019 1.00 82.69 102 LEU A CA 1
ATOM 809 C C . LEU A 1 102 ? -9.059 -5.871 -6.096 1.00 82.69 102 LEU A C 1
ATOM 811 O O . LEU A 1 102 ? -8.756 -7.057 -6.012 1.00 82.69 102 LEU A O 1
ATOM 815 N N . GLU A 1 103 ? -8.621 -5.079 -7.068 1.00 85.94 103 GLU A N 1
ATOM 816 C CA . GLU A 1 103 ? -7.551 -5.499 -7.963 1.00 85.94 103 GLU A CA 1
ATOM 817 C C . GLU A 1 103 ? -6.190 -5.439 -7.248 1.00 85.94 103 GLU A C 1
ATOM 819 O O . GLU A 1 103 ? -5.975 -4.567 -6.393 1.00 85.94 103 GLU A O 1
ATOM 824 N N . PRO A 1 104 ? -5.240 -6.322 -7.606 1.00 89.69 104 PRO A N 1
ATOM 825 C CA . PRO A 1 104 ? -3.851 -6.170 -7.201 1.00 89.69 104 PRO A CA 1
ATOM 826 C C . PRO A 1 104 ? -3.294 -4.809 -7.633 1.00 89.69 104 PRO A C 1
ATOM 828 O O . PRO A 1 104 ? -3.579 -4.305 -8.722 1.00 89.69 104 PRO A O 1
ATOM 831 N N . PHE A 1 105 ? -2.469 -4.217 -6.777 1.00 93.00 105 PHE A N 1
ATOM 832 C CA . PHE A 1 105 ? -1.785 -2.964 -7.047 1.00 93.00 105 PHE A CA 1
ATOM 833 C C . PHE A 1 105 ? -0.820 -3.128 -8.223 1.00 93.00 105 PHE A C 1
ATOM 835 O O . PHE A 1 105 ? 0.117 -3.923 -8.177 1.00 93.00 105 PHE A O 1
ATOM 842 N N . LYS A 1 106 ? -1.033 -2.321 -9.262 1.00 90.75 106 LYS A N 1
ATOM 843 C CA . LYS A 1 106 ? -0.170 -2.239 -10.442 1.00 90.75 106 LYS A CA 1
ATOM 844 C C . LYS A 1 106 ? 0.766 -1.048 -10.270 1.00 90.75 106 LYS A C 1
ATOM 846 O O . LYS A 1 106 ? 0.382 0.090 -10.530 1.00 90.75 106 LYS A O 1
ATOM 851 N N . GLY A 1 107 ? 1.978 -1.305 -9.793 1.00 91.81 107 GLY A N 1
ATOM 852 C CA . GLY A 1 107 ? 2.975 -0.263 -9.580 1.00 91.81 107 GLY A CA 1
ATOM 853 C C . GLY A 1 107 ? 4.153 -0.734 -8.742 1.00 91.81 107 GLY A C 1
ATOM 854 O O . GLY A 1 107 ? 4.310 -1.919 -8.459 1.00 91.81 107 GLY A O 1
ATOM 855 N N . CYS A 1 108 ? 4.971 0.226 -8.324 1.00 93.25 108 CYS A N 1
ATOM 856 C CA . CYS A 1 108 ? 6.214 -0.023 -7.611 1.00 93.25 108 CYS A CA 1
ATOM 857 C C . CYS A 1 108 ? 6.153 0.477 -6.172 1.00 93.25 108 CYS A C 1
ATOM 859 O O . CYS A 1 108 ? 5.720 1.595 -5.906 1.00 93.25 108 CYS A O 1
ATOM 861 N N . LEU A 1 109 ? 6.629 -0.349 -5.240 1.00 94.25 109 LEU A N 1
ATOM 862 C CA . LEU A 1 109 ? 6.749 -0.017 -3.823 1.00 94.25 109 LEU A CA 1
ATOM 863 C C . LEU A 1 109 ? 8.212 -0.152 -3.401 1.00 94.25 109 LEU A C 1
ATOM 865 O O . LEU A 1 109 ? 8.899 -1.088 -3.803 1.00 94.25 109 LEU A O 1
ATOM 869 N N . ARG A 1 110 ? 8.700 0.776 -2.574 1.00 92.38 110 ARG A N 1
ATOM 870 C CA . ARG A 1 110 ? 10.053 0.720 -2.002 1.00 92.38 110 ARG A CA 1
ATOM 871 C C . ARG A 1 110 ? 10.074 1.315 -0.604 1.00 92.38 110 ARG A C 1
ATOM 873 O O . ARG A 1 110 ? 9.233 2.147 -0.282 1.00 92.38 110 ARG A O 1
ATOM 880 N N . LYS A 1 111 ? 11.082 0.933 0.189 1.00 92.38 111 LYS A N 1
ATOM 881 C CA . LYS A 1 111 ? 11.307 1.453 1.552 1.00 92.38 111 LYS A CA 1
ATOM 882 C C . LYS A 1 111 ? 10.071 1.301 2.456 1.00 92.38 111 LYS A C 1
ATOM 884 O O . LYS A 1 111 ? 9.715 2.215 3.192 1.00 92.38 111 LYS A O 1
ATOM 889 N N . PHE A 1 112 ? 9.406 0.150 2.373 1.00 94.19 112 PHE A N 1
ATOM 890 C CA . PHE A 1 112 ? 8.223 -0.136 3.177 1.00 94.19 112 PHE A CA 1
ATOM 891 C C . PHE A 1 112 ? 8.614 -0.438 4.628 1.00 94.19 112 PHE A C 1
ATOM 893 O O . PHE A 1 112 ? 9.468 -1.288 4.890 1.00 94.19 112 PHE A O 1
ATOM 900 N N . SER A 1 113 ? 7.984 0.254 5.575 1.00 95.25 113 SER A N 1
ATOM 901 C CA . SER A 1 113 ? 8.257 0.108 7.002 1.00 95.25 113 SER A CA 1
ATOM 902 C C . SER A 1 113 ? 6.967 0.087 7.817 1.00 95.25 113 SER A C 1
ATOM 904 O O . SER A 1 113 ? 5.970 0.722 7.477 1.00 95.25 113 SER A O 1
ATOM 906 N N . ILE A 1 114 ? 6.987 -0.675 8.910 1.00 93.12 114 ILE A N 1
ATOM 907 C CA . ILE A 1 114 ? 5.902 -0.748 9.891 1.00 93.12 114 ILE A CA 1
ATOM 908 C C . ILE A 1 114 ? 6.533 -0.564 11.265 1.00 93.12 114 ILE A C 1
ATOM 910 O O . ILE A 1 114 ? 7.471 -1.283 11.601 1.00 93.12 114 ILE A O 1
ATOM 914 N N . ALA A 1 115 ? 6.028 0.387 12.057 1.00 90.38 115 ALA A N 1
ATOM 915 C CA . ALA A 1 115 ? 6.526 0.664 13.409 1.00 90.38 115 ALA A CA 1
ATOM 916 C C . ALA A 1 115 ? 8.065 0.798 13.467 1.00 90.38 115 ALA A C 1
ATOM 918 O O . ALA A 1 115 ? 8.723 0.184 14.300 1.00 90.38 115 ALA A O 1
ATOM 919 N N . ASN A 1 116 ? 8.636 1.570 12.534 1.00 90.25 116 ASN A N 1
ATOM 920 C CA . ASN A 1 116 ? 10.081 1.787 12.365 1.00 90.25 116 ASN A CA 1
ATOM 921 C C . ASN A 1 116 ? 10.909 0.537 12.009 1.00 90.25 116 ASN A C 1
ATOM 923 O O . ASN A 1 116 ? 12.134 0.604 11.966 1.00 90.25 116 ASN A O 1
ATOM 927 N N . SER A 1 117 ? 10.265 -0.587 11.689 1.00 94.25 117 SER A N 1
ATOM 928 C CA . SER A 1 117 ? 10.919 -1.787 11.173 1.00 94.25 117 SER A CA 1
ATOM 929 C C . SER A 1 117 ? 10.720 -1.884 9.661 1.00 94.25 117 SER A C 1
ATOM 931 O O . SER A 1 117 ? 9.596 -2.059 9.176 1.00 94.25 117 SER A O 1
ATOM 933 N N . THR A 1 118 ? 11.814 -1.762 8.908 1.00 94.19 118 THR A N 1
ATOM 934 C CA . THR A 1 118 ? 11.812 -1.958 7.450 1.00 94.19 118 THR A CA 1
ATOM 935 C C . THR A 1 118 ? 11.506 -3.417 7.132 1.00 94.19 118 THR A C 1
ATOM 937 O O . THR A 1 118 ? 12.148 -4.313 7.677 1.00 94.19 118 THR A O 1
ATOM 940 N N . GLN A 1 119 ? 10.535 -3.656 6.251 1.00 92.06 119 GLN A N 1
ATOM 941 C CA . GLN A 1 119 ? 10.195 -5.004 5.8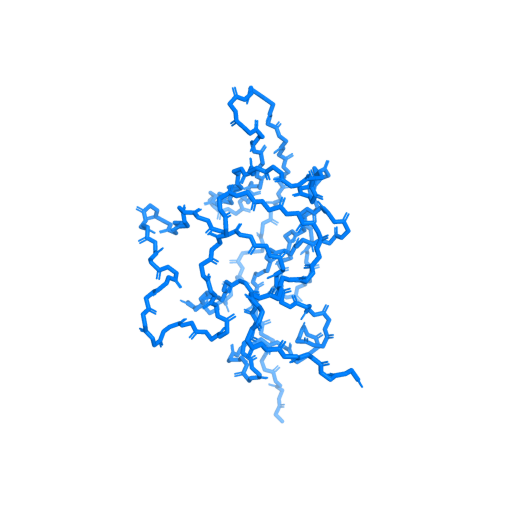05 1.00 92.06 119 GLN A CA 1
ATOM 942 C C . GLN A 1 119 ? 10.771 -5.254 4.415 1.00 92.06 119 GLN A C 1
ATOM 944 O O . GLN A 1 119 ? 10.606 -4.441 3.504 1.00 92.06 119 GLN A O 1
ATOM 949 N N . ASP A 1 120 ? 11.399 -6.411 4.246 1.00 88.19 120 ASP A N 1
ATOM 950 C CA . ASP A 1 120 ? 11.817 -6.891 2.936 1.00 88.19 120 ASP A CA 1
ATOM 951 C C . ASP A 1 120 ? 10.620 -7.516 2.203 1.00 88.19 120 ASP A C 1
ATOM 953 O O . ASP A 1 120 ? 10.221 -8.651 2.480 1.00 88.19 120 ASP A O 1
ATOM 957 N N . LEU A 1 121 ? 10.027 -6.745 1.287 1.00 88.31 121 LEU A N 1
ATOM 958 C CA . LEU A 1 121 ? 8.905 -7.191 0.455 1.00 88.31 121 LEU A CA 1
ATOM 959 C C . LEU A 1 121 ? 9.326 -8.203 -0.624 1.00 88.31 121 LEU A C 1
ATOM 961 O O . LEU A 1 121 ? 8.471 -8.915 -1.143 1.00 88.31 121 LEU A O 1
ATOM 965 N N . ALA A 1 122 ? 10.621 -8.284 -0.945 1.00 83.25 122 ALA A N 1
ATOM 966 C CA . ALA A 1 122 ? 11.177 -9.208 -1.932 1.00 83.25 122 ALA A CA 1
ATOM 967 C C . ALA A 1 122 ? 11.713 -10.498 -1.288 1.00 83.25 122 ALA A C 1
ATOM 969 O O . ALA A 1 122 ? 12.353 -11.310 -1.956 1.00 83.25 122 ALA A O 1
ATOM 970 N N . LYS A 1 123 ? 11.450 -10.709 0.010 1.00 84.06 123 LYS A N 1
ATOM 971 C CA . LYS A 1 123 ? 11.904 -11.901 0.723 1.00 84.06 123 LYS A CA 1
ATOM 972 C C . LYS A 1 123 ? 11.258 -13.172 0.139 1.00 84.06 123 LYS A C 1
ATOM 974 O O . LYS A 1 123 ? 10.027 -13.291 0.198 1.00 84.06 123 LYS A O 1
ATOM 979 N N . PRO A 1 124 ? 12.054 -14.166 -0.307 1.00 80.19 124 PRO A N 1
ATOM 980 C CA . PRO A 1 124 ? 11.528 -15.417 -0.845 1.00 80.19 124 PRO A CA 1
ATOM 981 C C . PRO A 1 124 ? 10.556 -16.118 0.113 1.00 80.19 124 PRO A C 1
ATOM 983 O O . PRO A 1 124 ? 10.738 -16.110 1.334 1.00 80.19 124 PRO A O 1
ATOM 986 N N . GLY A 1 125 ? 9.505 -16.724 -0.447 1.00 80.00 125 GLY A N 1
ATOM 987 C CA . GLY A 1 125 ? 8.476 -17.450 0.310 1.00 80.00 125 GLY A CA 1
ATOM 988 C C . GLY A 1 125 ? 7.439 -16.566 1.016 1.00 80.00 125 GLY A C 1
ATOM 989 O O . GLY A 1 125 ? 6.569 -17.094 1.706 1.00 80.00 125 GLY A O 1
ATOM 990 N N . LYS A 1 126 ? 7.505 -15.235 0.860 1.00 80.50 126 LYS A N 1
ATOM 991 C CA . LYS A 1 126 ? 6.522 -14.285 1.418 1.00 80.50 126 LYS A CA 1
ATOM 992 C C . LYS A 1 126 ? 5.813 -13.414 0.376 1.00 80.50 126 LYS A C 1
ATOM 994 O O . LYS A 1 126 ? 5.015 -12.560 0.754 1.00 80.50 126 LYS A O 1
ATOM 999 N N . HIS A 1 127 ? 6.071 -13.639 -0.909 1.00 85.50 127 HIS A N 1
ATOM 1000 C CA . HIS A 1 127 ? 5.431 -12.934 -2.018 1.00 85.50 127 HIS A CA 1
ATOM 1001 C C . HIS A 1 127 ? 4.954 -13.919 -3.093 1.00 85.50 127 HIS A C 1
ATOM 1003 O O . HIS A 1 127 ? 5.518 -15.001 -3.251 1.00 85.50 127 HIS A O 1
ATOM 1009 N N . LEU A 1 128 ? 3.934 -13.521 -3.853 1.00 85.69 128 LEU A N 1
ATOM 1010 C CA . LEU A 1 128 ? 3.390 -14.264 -4.989 1.00 85.69 128 LEU A CA 1
ATOM 1011 C C . LEU A 1 128 ? 3.235 -13.296 -6.164 1.00 85.69 128 LEU A C 1
ATOM 1013 O O . LEU A 1 128 ? 2.674 -12.220 -5.983 1.00 85.69 128 LEU A O 1
ATOM 1017 N N . HIS A 1 129 ? 3.746 -13.670 -7.339 1.00 84.62 129 HIS A N 1
ATOM 1018 C CA . HIS A 1 129 ? 3.674 -12.867 -8.574 1.00 84.62 129 HIS A CA 1
ATOM 1019 C C . HIS A 1 129 ? 4.235 -11.435 -8.430 1.00 84.62 129 HIS A C 1
ATOM 1021 O O . HIS A 1 129 ? 3.714 -10.487 -9.012 1.00 84.62 129 HIS A O 1
ATOM 1027 N N . VAL A 1 130 ? 5.308 -11.276 -7.649 1.00 85.38 130 VAL A N 1
ATOM 1028 C CA . VAL A 1 130 ? 6.021 -10.001 -7.472 1.00 85.38 130 VAL A CA 1
ATOM 1029 C C . VAL A 1 130 ? 7.336 -10.052 -8.242 1.00 85.38 130 VAL A C 1
ATOM 1031 O O . VAL A 1 130 ? 8.095 -11.010 -8.104 1.00 85.38 130 VAL A O 1
ATOM 1034 N N . GLY A 1 131 ? 7.599 -9.014 -9.036 1.00 85.06 131 GLY A N 1
ATOM 1035 C CA . GLY A 1 131 ? 8.852 -8.812 -9.761 1.00 85.06 131 GLY A CA 1
ATOM 1036 C C . GLY A 1 131 ? 9.595 -7.560 -9.298 1.00 85.06 131 GLY A C 1
ATOM 1037 O O . GLY A 1 131 ? 9.110 -6.795 -8.462 1.00 85.06 131 GLY A O 1
ATOM 1038 N N . GLN A 1 132 ? 10.783 -7.343 -9.858 1.00 88.19 132 GLN A N 1
ATOM 1039 C CA . GLN A 1 132 ? 11.522 -6.099 -9.667 1.00 88.19 132 GLN A CA 1
ATOM 1040 C C . GLN A 1 132 ? 10.992 -5.007 -10.597 1.00 88.19 132 GLN A C 1
ATOM 1042 O O . GLN A 1 132 ? 10.580 -5.265 -11.725 1.00 88.19 132 GLN A O 1
ATOM 1047 N N . CYS A 1 133 ? 11.030 -3.772 -10.114 1.00 91.06 133 CYS A N 1
ATOM 1048 C CA . CYS A 1 133 ? 10.652 -2.611 -10.900 1.00 91.06 133 CYS A CA 1
ATOM 1049 C C . CYS A 1 133 ? 11.780 -2.149 -11.817 1.00 91.06 133 CYS A C 1
ATOM 1051 O O . CYS A 1 133 ? 12.938 -2.099 -11.399 1.00 91.06 133 CYS A O 1
ATOM 1053 N N . PHE A 1 134 ? 11.425 -1.716 -13.027 1.00 88.75 134 PHE A N 1
ATOM 1054 C CA . PHE A 1 134 ? 12.355 -1.009 -13.899 1.00 88.75 134 PHE A CA 1
ATOM 1055 C C . PHE A 1 134 ? 12.667 0.394 -13.350 1.00 88.75 134 PHE A C 1
ATOM 1057 O O . PHE A 1 134 ? 11.802 1.031 -12.743 1.00 88.75 134 PHE A O 1
ATOM 1064 N N . PRO A 1 135 ? 13.890 0.910 -13.563 1.00 85.50 135 PRO A N 1
ATOM 1065 C CA . PRO A 1 135 ? 14.275 2.241 -13.096 1.00 85.50 135 PRO A CA 1
ATOM 1066 C C . PRO A 1 135 ? 13.555 3.376 -13.839 1.00 85.50 135 PRO A C 1
ATOM 1068 O O . PRO A 1 135 ? 13.355 4.444 -13.264 1.00 85.50 135 PRO A O 1
ATOM 1071 N N . LYS A 1 136 ? 13.154 3.145 -15.094 1.00 84.00 136 LYS A N 1
ATOM 1072 C CA . LYS A 1 136 ? 12.263 4.014 -15.869 1.00 84.00 136 LYS A CA 1
ATOM 1073 C C . LY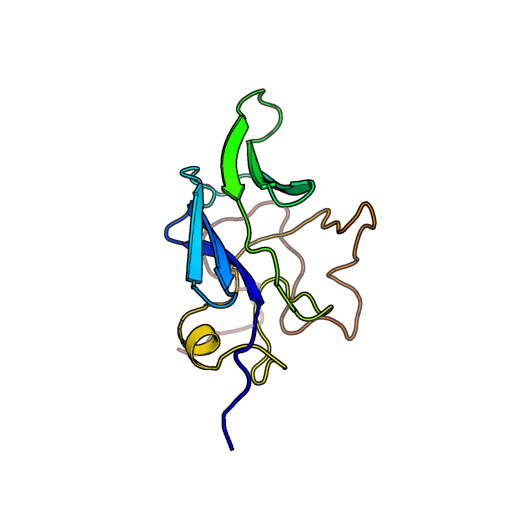S A 1 136 ? 11.055 3.191 -16.287 1.00 84.00 136 LYS A C 1
ATOM 1075 O O . LYS A 1 136 ? 11.226 2.080 -16.781 1.00 84.00 136 LYS A O 1
ATOM 1080 N N . VAL A 1 137 ? 9.862 3.724 -16.057 1.00 83.06 137 VAL A N 1
ATOM 1081 C CA . VAL A 1 137 ? 8.599 3.034 -16.325 1.00 83.06 137 VAL A CA 1
ATOM 1082 C C . VAL A 1 137 ? 7.749 3.858 -17.279 1.00 83.06 137 VAL A C 1
ATOM 1084 O O . VAL A 1 137 ? 7.705 5.082 -17.186 1.00 83.06 137 VAL A O 1
ATOM 1087 N N . GLU A 1 138 ? 7.053 3.171 -18.171 1.00 84.56 138 GLU A N 1
ATOM 1088 C CA . GLU A 1 138 ? 6.011 3.729 -19.025 1.00 84.56 138 GLU A CA 1
ATOM 1089 C C . GLU A 1 138 ? 4.784 2.815 -18.986 1.00 84.56 138 GLU A C 1
ATOM 1091 O O . GLU A 1 138 ? 4.853 1.670 -18.529 1.00 84.56 138 GLU A O 1
ATOM 1096 N N . ARG A 1 139 ? 3.627 3.323 -19.414 1.00 86.38 139 ARG A N 1
ATOM 1097 C CA . ARG A 1 139 ? 2.403 2.518 -19.446 1.00 86.38 139 ARG A CA 1
ATOM 1098 C C . ARG A 1 139 ? 2.443 1.592 -20.656 1.00 86.38 139 ARG A C 1
ATOM 1100 O O . ARG A 1 139 ? 2.410 2.068 -21.783 1.00 86.38 139 ARG A O 1
ATOM 1107 N N . GLY A 1 140 ? 2.437 0.287 -20.414 1.00 86.81 140 GLY A N 1
ATOM 1108 C CA . GLY A 1 140 ? 2.384 -0.708 -21.476 1.00 86.81 140 GLY A CA 1
ATOM 1109 C C . GLY A 1 140 ? 2.709 -2.111 -20.980 1.00 86.81 140 GLY A C 1
ATOM 1110 O O . GLY A 1 140 ? 2.851 -2.349 -19.780 1.00 86.81 140 GLY A O 1
ATOM 1111 N N . SER A 1 141 ? 2.835 -3.028 -21.933 1.00 87.94 141 SER A N 1
ATOM 1112 C CA . SER A 1 141 ? 3.336 -4.385 -21.720 1.00 87.94 141 SER A CA 1
ATOM 1113 C C . SER A 1 141 ? 4.709 -4.500 -22.373 1.00 87.94 141 SER A C 1
ATOM 1115 O O . SER A 1 141 ? 4.870 -4.136 -23.535 1.00 87.94 141 SER A O 1
ATOM 1117 N N . TYR A 1 142 ? 5.694 -4.993 -21.624 1.00 87.06 142 TYR A N 1
ATOM 1118 C CA . TYR A 1 142 ? 7.058 -5.172 -22.111 1.00 87.06 142 TYR A CA 1
ATOM 1119 C C . TYR A 1 142 ? 7.282 -6.620 -22.556 1.00 87.06 142 TYR A C 1
ATOM 1121 O O . TYR A 1 142 ? 7.037 -7.546 -21.783 1.00 87.06 142 TYR A O 1
ATOM 1129 N N . PHE A 1 143 ? 7.771 -6.799 -23.785 1.00 89.31 143 PHE A N 1
ATOM 1130 C CA . PHE A 1 143 ? 8.142 -8.093 -24.356 1.00 89.31 143 PHE A CA 1
ATOM 1131 C C . PHE A 1 143 ? 9.650 -8.082 -24.648 1.00 89.31 143 PHE A C 1
ATOM 1133 O O . PHE A 1 143 ? 10.075 -7.337 -25.533 1.00 89.31 143 PHE A O 1
ATOM 1140 N N . PRO A 1 144 ? 10.468 -8.876 -23.932 1.00 87.12 144 PRO A N 1
ATOM 1141 C CA . PRO A 1 144 ? 11.922 -8.883 -24.119 1.00 87.12 144 PRO A CA 1
ATOM 1142 C C . PRO A 1 144 ? 12.390 -9.549 -25.427 1.00 87.12 144 PRO A C 1
ATOM 1144 O O . PRO A 1 144 ? 13.568 -9.453 -25.759 1.00 87.12 144 PRO A O 1
ATOM 1147 N N . GLY A 1 145 ? 11.479 -10.166 -26.191 1.00 90.75 145 GLY A N 1
ATOM 1148 C CA . GLY A 1 145 ? 11.744 -10.727 -27.525 1.00 90.75 145 GLY A CA 1
ATOM 1149 C C . GLY A 1 145 ? 11.809 -12.257 -27.593 1.00 90.75 145 GLY A C 1
ATOM 1150 O O . GLY A 1 145 ? 11.975 -12.805 -28.676 1.00 90.75 145 GLY A O 1
ATOM 1151 N N . ASP A 1 146 ? 11.637 -12.950 -26.469 1.00 92.50 146 ASP A N 1
ATOM 1152 C CA . ASP A 1 146 ? 11.666 -14.414 -26.331 1.00 92.50 146 ASP A CA 1
ATOM 1153 C C . ASP A 1 146 ? 10.317 -15.005 -25.870 1.00 92.50 146 ASP A C 1
ATOM 1155 O O . ASP A 1 146 ? 10.221 -16.186 -25.536 1.00 92.50 146 ASP A O 1
ATOM 1159 N N . ALA A 1 147 ? 9.260 -14.188 -25.862 1.00 87.06 147 ALA A N 1
ATOM 1160 C CA . ALA A 1 147 ? 7.948 -14.554 -25.347 1.00 87.06 147 ALA A CA 1
ATOM 1161 C C . ALA A 1 147 ? 6.806 -13.944 -26.172 1.00 87.06 147 ALA A C 1
ATOM 1163 O O . ALA A 1 147 ? 6.969 -12.935 -26.860 1.00 87.06 147 ALA A O 1
ATOM 1164 N N . TYR A 1 148 ? 5.623 -14.546 -26.050 1.00 89.00 148 TYR A N 1
ATOM 1165 C CA . TYR A 1 148 ? 4.367 -14.067 -26.622 1.00 89.00 148 TYR A CA 1
ATOM 1166 C C . TYR A 1 148 ? 3.273 -14.053 -25.548 1.00 89.00 148 TYR A C 1
ATOM 1168 O O . TYR A 1 148 ? 3.364 -14.761 -24.545 1.00 89.00 148 TYR A O 1
ATOM 1176 N N . ALA A 1 149 ? 2.235 -13.243 -25.756 1.00 89.56 149 ALA A N 1
ATOM 1177 C CA 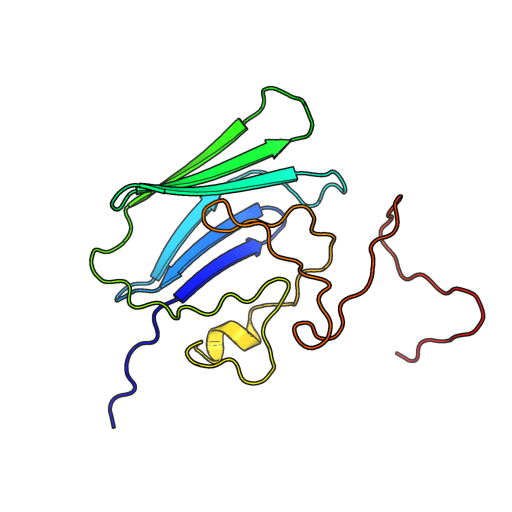. ALA A 1 149 ? 1.024 -13.258 -24.943 1.00 89.56 149 ALA A CA 1
ATOM 1178 C C . ALA A 1 149 ? -0.145 -13.758 -25.796 1.00 89.56 149 ALA A C 1
ATOM 1180 O O . ALA A 1 149 ? -0.290 -13.349 -26.947 1.00 89.56 149 ALA A O 1
ATOM 1181 N N . VAL A 1 150 ? -0.972 -14.631 -25.224 1.00 87.94 150 VAL A N 1
ATOM 1182 C CA . VAL A 1 150 ? -2.257 -15.041 -25.804 1.00 87.94 150 VAL A CA 1
ATOM 1183 C C . VAL A 1 150 ? -3.345 -14.309 -25.032 1.00 87.94 150 VAL A C 1
ATOM 1185 O O . VAL A 1 150 ? -3.304 -14.305 -23.800 1.00 87.94 150 VAL A O 1
ATOM 1188 N N . TYR A 1 151 ? -4.257 -13.660 -25.753 1.00 73.06 151 TYR A N 1
ATOM 1189 C CA . TYR A 1 151 ? -5.392 -12.936 -25.180 1.00 73.06 151 TYR A CA 1
ATOM 1190 C C . TYR A 1 151 ? -6.687 -13.726 -25.368 1.00 73.06 151 TYR A C 1
ATOM 1192 O O . TYR A 1 151 ? -6.796 -14.425 -26.403 1.00 73.06 151 TYR A O 1
#

Sequence (151 aa):
MKEKRKHYLALVLKDGHLLLVVRGRRREELPLHAKLNDGEWHHVTLLCIDRKVTMSVEIGRTDQKTSAQMKVPKKISASNVVFVGGLPENPPKIPSELLVRLEPFKGCLRKFSIANSTQDLAKPGKHLHVGQCFPKVERGSYFPGDAYAVY

InterPro domains:
  IPR001791 Laminin G domain [PF02210] (4-115)
  IPR001791 Laminin G domain [PS50025] (1-133)
  IPR001791 Laminin G domain [SM00282] (1-117)
  IPR001791 Laminin G domain [cd00110] (5-114)
  IPR013320 Concanavalin A-like lectin/glucanase domain superfamily [SSF49899] (6-133)
  IPR050372 Neurexin-related cell adhesion and synaptic protein [PTHR15036] (6-134)

Radius of gyration: 17.39 Å; chains: 1; bounding box: 38×41×48 Å